Protein AF-A0A7X3PRA2-F1 (afdb_monomer_lite)

Foldseek 3Di:
DPPDLPDCCLVCCLQANLLQVQQVCVQVVNHPVVSVVCSVVSCVSVVHRSNVVHAHCVNVVNRPPDPVQVVVCVVPVDGD

Sequence (80 aa):
APGSLESRWLSEDIPYGLATWHDVGAQYGVGPPLMRGLVDIGSVVMGADGWATGRSVRELGIEGMDLDTLNAFLQTGSVP

Radius of 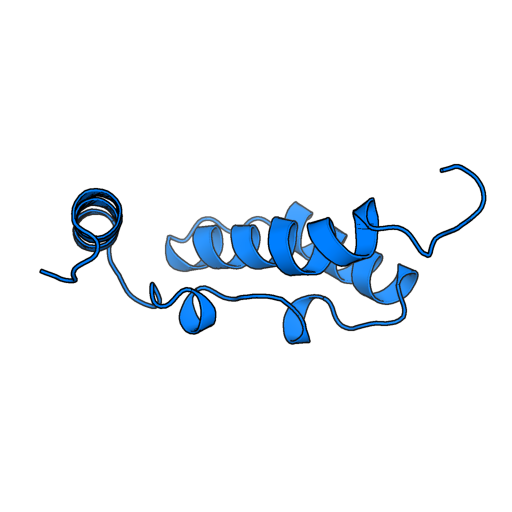gyration: 14.51 Å; chains: 1; bounding box: 34×21×38 Å

Secondary structure (DSSP, 8-state):
-TT-S--HHHHTIIIIIIHHHHHHHHHTT---HHHHHHHHHHHHHHTS-HHHHS--TTTTT-TT--HHHHHHHHHHSS--

Structure (mmCIF, N/CA/C/O backbone):
data_AF-A0A7X3PRA2-F1
#
_entry.id   AF-A0A7X3PRA2-F1
#
loop_
_atom_site.group_PDB
_atom_site.id
_atom_site.type_symbol
_atom_site.label_atom_id
_atom_site.label_alt_id
_atom_site.label_comp_id
_atom_site.label_asym_id
_atom_site.label_entity_id
_atom_site.label_seq_id
_atom_site.pdbx_PDB_ins_code
_atom_site.Cartn_x
_atom_site.Cartn_y
_atom_site.Cartn_z
_atom_site.occupancy
_atom_site.B_iso_or_equiv
_atom_site.auth_seq_id
_atom_site.auth_comp_id
_atom_site.auth_asym_id
_atom_site.auth_atom_id
_atom_site.pdbx_PDB_model_num
ATOM 1 N N . ALA A 1 1 ? 18.978 8.449 -7.499 1.00 49.78 1 ALA A N 1
ATOM 2 C CA . ALA A 1 1 ? 19.986 9.328 -8.139 1.00 49.78 1 ALA A CA 1
ATOM 3 C C . ALA A 1 1 ? 19.799 9.206 -9.647 1.00 49.78 1 ALA A C 1
ATOM 5 O O . ALA A 1 1 ? 19.510 8.090 -10.071 1.00 49.78 1 ALA A O 1
ATOM 6 N N . PRO A 1 2 ? 19.851 10.283 -10.453 1.00 60.94 2 PRO A N 1
ATOM 7 C CA . PRO A 1 2 ? 19.448 10.178 -11.852 1.00 60.94 2 PRO A CA 1
ATOM 8 C C . PRO A 1 2 ? 20.432 9.275 -12.606 1.00 60.94 2 PRO A C 1
ATOM 10 O O . PRO A 1 2 ? 21.639 9.492 -12.549 1.00 60.94 2 PRO A O 1
ATOM 13 N N . GLY A 1 3 ? 19.897 8.235 -13.253 1.00 71.75 3 GLY A N 1
ATOM 14 C CA . GLY A 1 3 ? 20.641 7.294 -14.097 1.00 71.75 3 GLY A CA 1
ATOM 15 C C . GLY A 1 3 ? 20.462 5.814 -13.743 1.00 71.75 3 GLY A C 1
ATOM 16 O O . GLY A 1 3 ? 20.620 4.981 -14.626 1.00 71.75 3 GLY A O 1
ATOM 17 N N . SER A 1 4 ? 20.089 5.482 -12.501 1.00 81.00 4 SER A N 1
ATOM 18 C CA . SER A 1 4 ? 19.826 4.095 -12.092 1.00 81.00 4 SER A CA 1
ATOM 19 C C . SER A 1 4 ? 18.414 3.932 -11.542 1.00 81.00 4 SER A C 1
ATOM 21 O O . SER A 1 4 ? 17.985 4.698 -10.674 1.00 81.00 4 SER A O 1
ATOM 23 N N . LEU A 1 5 ? 17.719 2.916 -12.051 1.00 82.25 5 LEU A N 1
ATOM 24 C CA . LEU A 1 5 ? 16.457 2.421 -11.500 1.00 82.25 5 LEU A CA 1
ATOM 25 C C . LEU A 1 5 ? 16.695 1.471 -10.317 1.00 82.25 5 LEU A C 1
ATOM 27 O O . LEU A 1 5 ? 15.783 1.227 -9.535 1.00 82.25 5 LEU A O 1
ATOM 31 N N . GLU A 1 6 ? 17.927 1.002 -10.113 1.00 83.62 6 GLU A N 1
ATOM 32 C CA . GLU A 1 6 ? 18.307 0.321 -8.879 1.00 83.62 6 GLU A CA 1
ATOM 33 C C . GLU A 1 6 ? 18.472 1.359 -7.774 1.00 83.62 6 GLU A C 1
ATOM 35 O O . GLU A 1 6 ? 19.526 1.977 -7.583 1.00 83.62 6 GLU A O 1
ATOM 40 N N . SER A 1 7 ? 17.378 1.614 -7.068 1.00 89.19 7 SER A N 1
ATOM 41 C CA . SE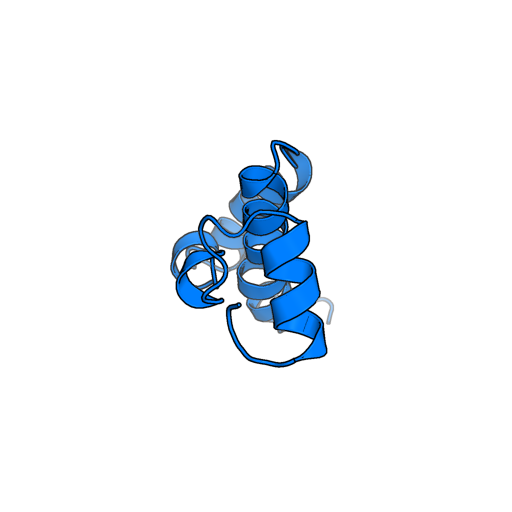R A 1 7 ? 17.365 2.571 -5.983 1.00 89.19 7 SER A CA 1
ATOM 42 C C . SER A 1 7 ? 16.435 2.142 -4.870 1.00 89.19 7 SER A C 1
ATOM 44 O O . SER A 1 7 ? 15.329 1.671 -5.121 1.00 89.19 7 SER A O 1
ATOM 46 N N . ARG A 1 8 ? 16.859 2.436 -3.638 1.00 92.50 8 ARG A N 1
ATOM 47 C CA . ARG A 1 8 ? 16.040 2.299 -2.433 1.00 92.50 8 ARG A CA 1
ATOM 48 C C . ARG A 1 8 ? 14.680 2.988 -2.559 1.00 92.50 8 ARG A C 1
ATOM 50 O O . ARG A 1 8 ? 13.703 2.447 -2.074 1.00 92.50 8 ARG A O 1
ATOM 57 N N . TRP A 1 9 ? 14.605 4.124 -3.256 1.00 91.56 9 TRP A N 1
ATOM 58 C CA . TRP A 1 9 ? 13.332 4.808 -3.520 1.00 91.56 9 TRP A CA 1
ATOM 59 C C . TRP A 1 9 ? 12.295 3.904 -4.196 1.00 91.56 9 TRP A C 1
ATOM 61 O O . TRP A 1 9 ? 11.110 4.090 -4.002 1.00 91.56 9 TRP A O 1
ATOM 71 N N . LEU A 1 10 ? 12.718 2.929 -5.004 1.00 93.81 10 LEU A N 1
ATOM 72 C CA . LEU A 1 10 ? 11.796 1.970 -5.607 1.00 93.81 10 LEU A CA 1
ATOM 73 C C . LEU A 1 10 ? 11.702 0.706 -4.756 1.00 93.81 10 LEU A C 1
ATOM 75 O O . LEU A 1 10 ? 10.605 0.321 -4.362 1.00 93.81 10 LEU A O 1
ATOM 79 N N . SER A 1 11 ? 12.844 0.100 -4.414 1.00 94.44 11 SER A N 1
ATOM 80 C CA . SER A 1 11 ? 12.868 -1.189 -3.712 1.00 94.44 11 SER A CA 1
ATOM 81 C C . SER A 1 11 ? 12.305 -1.140 -2.287 1.00 94.44 11 SER A C 1
ATOM 83 O O . SER A 1 11 ? 12.009 -2.190 -1.729 1.00 94.44 11 SER A O 1
ATOM 85 N N . GLU A 1 12 ? 12.187 0.045 -1.681 1.00 95.44 12 GLU A N 1
ATOM 86 C CA . GLU A 1 12 ? 11.564 0.252 -0.368 1.00 95.44 12 GLU A CA 1
ATOM 87 C C . GLU A 1 12 ? 10.135 0.797 -0.504 1.00 95.44 12 GLU A C 1
ATOM 89 O O . GLU A 1 12 ? 9.194 0.175 -0.005 1.00 95.44 12 GLU A O 1
ATOM 94 N N . ASP A 1 13 ? 9.944 1.907 -1.230 1.00 96.31 13 ASP A N 1
ATOM 95 C CA . ASP A 1 13 ? 8.648 2.600 -1.250 1.00 96.31 13 ASP A CA 1
ATOM 96 C C . ASP A 1 13 ? 7.570 1.830 -2.016 1.00 96.31 13 ASP A C 1
ATOM 98 O O . ASP A 1 13 ? 6.398 1.941 -1.665 1.00 96.31 13 ASP A O 1
ATOM 102 N N . ILE A 1 14 ? 7.919 1.037 -3.036 1.00 97.25 14 ILE A N 1
ATOM 103 C CA . ILE A 1 14 ? 6.925 0.254 -3.784 1.00 97.25 14 ILE A CA 1
ATOM 104 C C . ILE A 1 14 ? 6.357 -0.894 -2.925 1.00 97.25 14 ILE A C 1
ATOM 106 O O . ILE A 1 14 ? 5.151 -0.874 -2.660 1.00 97.25 14 ILE A O 1
ATOM 110 N N . PRO A 1 15 ? 7.165 -1.869 -2.458 1.00 97.06 15 PRO A N 1
ATOM 111 C CA . PRO A 1 15 ? 6.641 -3.025 -1.729 1.00 97.06 15 PRO A CA 1
ATOM 112 C C . PRO A 1 15 ? 6.288 -2.727 -0.266 1.00 97.06 15 PRO A C 1
ATOM 114 O O . PRO A 1 15 ? 5.332 -3.293 0.256 1.00 97.06 15 PRO A O 1
ATOM 117 N N . TYR A 1 16 ? 7.034 -1.854 0.421 1.00 96.88 16 TYR A N 1
ATOM 118 C CA . TYR A 1 16 ? 6.854 -1.633 1.864 1.00 96.88 16 TYR A CA 1
ATOM 119 C C . TYR A 1 16 ? 6.131 -0.330 2.199 1.00 96.88 16 TYR A C 1
ATOM 121 O O . TYR A 1 16 ? 5.576 -0.215 3.292 1.00 96.88 16 TYR A O 1
ATOM 129 N N . GLY A 1 17 ? 6.093 0.621 1.265 1.00 96.31 17 GLY A N 1
ATOM 130 C CA . GLY A 1 17 ? 5.291 1.835 1.362 1.00 96.31 17 GLY A CA 1
ATOM 131 C C . GLY A 1 17 ? 3.921 1.655 0.714 1.00 96.31 17 GLY A C 1
ATOM 132 O O . GLY A 1 17 ? 2.933 1.379 1.388 1.00 96.31 17 GLY A O 1
ATOM 133 N N . LEU A 1 18 ? 3.853 1.838 -0.603 1.00 97.56 18 LEU A N 1
ATOM 134 C CA . LEU A 1 18 ? 2.611 1.947 -1.364 1.00 97.56 18 LEU A CA 1
ATOM 135 C C . LEU A 1 18 ? 1.760 0.676 -1.319 1.00 97.56 18 LEU A C 1
ATOM 137 O O . LEU A 1 18 ? 0.554 0.791 -1.118 1.00 97.56 18 LEU A O 1
ATOM 141 N N . ALA A 1 19 ? 2.355 -0.511 -1.477 1.00 97.44 19 ALA A N 1
ATOM 142 C CA . ALA A 1 19 ? 1.605 -1.769 -1.413 1.00 97.44 19 ALA A CA 1
ATOM 143 C C . ALA A 1 19 ? 1.035 -2.013 -0.003 1.00 97.44 19 ALA A C 1
ATOM 145 O O . ALA A 1 19 ?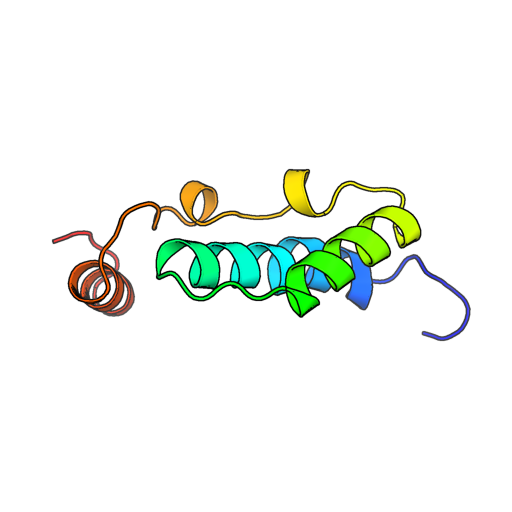 -0.161 -2.259 0.147 1.00 97.44 19 ALA A O 1
ATOM 146 N N . THR A 1 20 ? 1.855 -1.825 1.036 1.00 97.31 20 THR A N 1
ATOM 147 C CA . THR A 1 20 ? 1.428 -1.914 2.442 1.00 97.31 20 THR A CA 1
ATOM 148 C C . THR A 1 20 ? 0.287 -0.943 2.761 1.00 97.31 20 THR A C 1
ATOM 150 O O . THR A 1 20 ? -0.739 -1.333 3.317 1.00 97.31 20 THR A O 1
ATOM 153 N N . TRP A 1 21 ? 0.435 0.336 2.395 1.00 96.81 21 TRP A N 1
ATOM 154 C CA . TRP A 1 21 ? -0.591 1.357 2.636 1.00 96.81 21 TRP A CA 1
ATOM 155 C C . TRP A 1 21 ? -1.857 1.114 1.819 1.00 96.81 21 TRP A C 1
ATOM 157 O O . TRP A 1 21 ? -2.955 1.407 2.300 1.00 96.81 21 TRP A O 1
ATOM 167 N N . HIS A 1 22 ? -1.722 0.550 0.615 1.00 97.31 22 HIS A N 1
ATOM 168 C CA . HIS A 1 22 ? -2.867 0.103 -0.161 1.00 97.31 22 HIS A CA 1
ATOM 169 C C . HIS A 1 22 ? -3.679 -0.937 0.617 1.00 97.31 22 HIS A C 1
ATOM 171 O O . HIS A 1 22 ? -4.894 -0.778 0.736 1.00 97.31 22 HIS A O 1
ATOM 177 N N . ASP A 1 23 ? -3.031 -1.967 1.163 1.00 96.19 23 ASP A N 1
ATOM 178 C CA . ASP A 1 23 ? -3.719 -3.051 1.871 1.00 96.19 23 ASP A CA 1
ATOM 179 C C . ASP A 1 23 ? -4.385 -2.584 3.165 1.00 96.19 23 ASP A C 1
ATOM 181 O O . ASP A 1 23 ? -5.520 -2.976 3.445 1.00 96.19 23 ASP A O 1
ATOM 185 N N . VAL A 1 24 ? -3.740 -1.677 3.907 1.00 96.62 24 VAL A N 1
ATOM 186 C CA . VAL A 1 24 ? -4.356 -1.030 5.078 1.00 96.62 24 VAL A CA 1
ATOM 187 C C . VAL A 1 24 ? -5.629 -0.284 4.676 1.00 96.62 24 VAL A C 1
ATOM 189 O O . VAL A 1 24 ? -6.669 -0.462 5.305 1.00 96.62 24 VAL A O 1
ATOM 192 N N . GLY A 1 25 ? -5.584 0.530 3.617 1.00 96.25 25 GLY A N 1
ATOM 193 C CA . GLY A 1 25 ? -6.769 1.243 3.130 1.00 96.25 25 GLY A CA 1
ATOM 194 C C . GLY A 1 25 ? -7.878 0.293 2.672 1.00 96.25 25 GLY A C 1
ATOM 195 O O . GLY A 1 25 ? -9.041 0.462 3.051 1.00 96.25 25 GLY A O 1
ATOM 196 N N . ALA A 1 26 ? -7.514 -0.739 1.906 1.00 95.69 26 ALA A N 1
ATOM 197 C CA . ALA A 1 26 ? -8.445 -1.720 1.362 1.00 95.69 26 ALA A CA 1
ATOM 198 C C . ALA A 1 26 ? -9.208 -2.477 2.461 1.00 95.69 26 ALA A C 1
ATOM 200 O O . ALA A 1 26 ? -10.421 -2.655 2.328 1.00 95.69 26 ALA A O 1
ATOM 201 N N . GLN A 1 27 ? -8.540 -2.850 3.561 1.00 96.31 27 GLN A N 1
ATOM 202 C CA . GLN A 1 27 ? -9.174 -3.494 4.721 1.00 96.31 27 GLN A CA 1
ATOM 203 C C . GLN A 1 27 ? -10.342 -2.672 5.288 1.00 96.31 27 GLN A C 1
ATOM 205 O O . GLN A 1 27 ? -11.349 -3.237 5.709 1.00 96.31 27 GLN A O 1
ATOM 210 N N . TYR A 1 28 ? -10.246 -1.342 5.247 1.00 96.69 28 TYR A N 1
ATOM 211 C CA . TYR A 1 28 ? -11.270 -0.433 5.771 1.00 96.69 28 TYR A CA 1
ATOM 212 C C . TYR A 1 28 ? -12.173 0.162 4.682 1.00 96.69 28 TYR A C 1
ATOM 214 O O . TYR A 1 28 ? -12.817 1.189 4.891 1.00 96.69 28 TYR A O 1
ATOM 222 N N . GLY A 1 29 ? -12.230 -0.468 3.504 1.00 95.19 29 GLY A N 1
ATOM 223 C CA . GLY A 1 29 ? -13.095 -0.046 2.399 1.00 95.19 29 GLY A CA 1
ATOM 224 C C . GLY A 1 29 ? -12.631 1.222 1.674 1.00 95.19 29 GLY A C 1
ATOM 225 O O . GLY A 1 29 ? -13.360 1.747 0.832 1.00 95.19 29 GLY A O 1
ATOM 226 N N . VAL A 1 30 ? -11.420 1.711 1.954 1.00 95.19 30 VA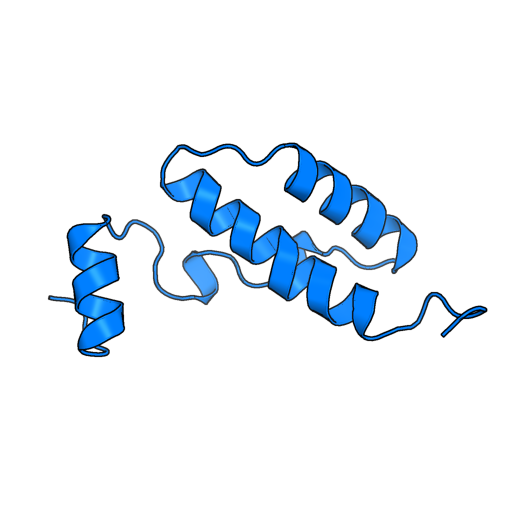L A N 1
ATOM 227 C CA . VAL A 1 30 ? -10.803 2.832 1.238 1.00 95.19 30 VAL A CA 1
ATOM 228 C C . VAL A 1 30 ? -9.958 2.262 0.108 1.00 95.19 30 VAL A C 1
ATOM 230 O O . VAL A 1 30 ? -8.792 1.935 0.294 1.00 95.19 30 VAL A O 1
ATOM 233 N N . GLY A 1 31 ? -10.540 2.134 -1.084 1.00 84.75 31 GLY A N 1
ATOM 234 C CA . GLY A 1 31 ? -9.793 1.724 -2.273 1.00 84.75 31 GLY A CA 1
ATOM 235 C C . GLY A 1 31 ? -8.813 2.824 -2.703 1.00 84.75 31 GLY A C 1
ATOM 236 O O . GLY A 1 31 ? -9.285 3.902 -3.069 1.00 84.75 31 GLY A O 1
ATOM 237 N N . PRO A 1 32 ? -7.484 2.596 -2.716 1.00 89.94 32 PRO A N 1
ATOM 238 C CA . PRO A 1 32 ? -6.504 3.585 -3.152 1.00 89.94 32 PRO A CA 1
ATOM 239 C C . PRO A 1 32 ? -6.003 3.238 -4.571 1.00 89.94 32 PRO A C 1
ATOM 241 O O . PRO A 1 32 ? -4.910 2.686 -4.737 1.00 89.94 32 PRO A O 1
ATOM 244 N N . PRO A 1 33 ? -6.781 3.544 -5.634 1.00 94.12 33 PRO A N 1
ATOM 245 C CA . PRO A 1 33 ? -6.505 3.075 -6.995 1.00 94.12 33 PRO A CA 1
ATOM 246 C C . PRO A 1 33 ? -5.177 3.594 -7.551 1.00 94.12 33 PRO A C 1
ATOM 248 O O . PRO A 1 33 ? -4.514 2.895 -8.314 1.00 94.12 33 PRO A O 1
ATOM 251 N N . LEU A 1 34 ? -4.761 4.799 -7.147 1.00 97.38 34 LEU A N 1
ATOM 252 C CA . LEU A 1 34 ? -3.480 5.361 -7.569 1.00 97.38 34 LEU A CA 1
ATOM 253 C C . LEU A 1 34 ? -2.295 4.623 -6.939 1.00 97.38 34 LEU A C 1
ATOM 255 O O . LEU A 1 34 ? -1.311 4.390 -7.630 1.00 97.38 34 LEU A O 1
ATOM 259 N N . MET A 1 35 ? -2.393 4.206 -5.670 1.00 97.25 35 MET A N 1
ATOM 260 C CA . MET A 1 35 ? -1.337 3.404 -5.041 1.00 97.25 35 MET A CA 1
ATOM 261 C C . MET A 1 35 ? -1.196 2.062 -5.754 1.00 97.25 35 MET A C 1
ATOM 263 O O . MET A 1 35 ? -0.083 1.688 -6.100 1.00 97.25 35 MET A O 1
ATOM 267 N N . ARG A 1 36 ? -2.318 1.400 -6.077 1.00 96.81 36 ARG A N 1
ATOM 268 C CA . ARG A 1 36 ? -2.303 0.165 -6.874 1.00 96.81 36 ARG A CA 1
ATOM 269 C C . ARG A 1 36 ? -1.575 0.349 -8.203 1.00 96.81 36 ARG A C 1
ATOM 271 O O . ARG A 1 36 ? -0.625 -0.373 -8.475 1.00 96.81 36 ARG A O 1
ATOM 278 N N . GLY A 1 37 ? -1.975 1.348 -8.991 1.00 98.00 37 GLY A N 1
ATOM 279 C CA . GLY A 1 37 ? -1.345 1.603 -10.288 1.00 98.00 37 GLY A CA 1
ATOM 280 C C . GLY A 1 37 ? 0.148 1.931 -10.180 1.00 98.00 37 GLY A C 1
ATOM 281 O O . GLY A 1 37 ? 0.937 1.493 -11.013 1.00 98.00 37 GLY A O 1
ATOM 282 N N . LEU A 1 38 ? 0.558 2.663 -9.140 1.00 97.81 38 LEU A N 1
ATOM 283 C CA . LEU A 1 38 ? 1.971 2.961 -8.892 1.00 97.81 38 LEU A CA 1
ATOM 284 C C . LEU A 1 38 ? 2.770 1.718 -8.492 1.00 97.81 38 LEU A C 1
ATOM 286 O O . LEU A 1 38 ? 3.906 1.582 -8.941 1.00 97.81 38 LEU A O 1
ATOM 290 N N . VAL A 1 39 ? 2.197 0.808 -7.700 1.00 97.75 39 VAL A N 1
ATOM 291 C CA . VAL A 1 39 ? 2.847 -0.467 -7.361 1.00 97.75 39 VAL A CA 1
ATOM 292 C C . VAL A 1 39 ? 2.984 -1.348 -8.597 1.00 97.75 39 VAL A C 1
ATOM 294 O O . VAL A 1 39 ? 4.055 -1.910 -8.815 1.00 97.75 39 VAL A O 1
ATOM 297 N N . ASP A 1 40 ? 1.958 -1.414 -9.448 1.00 97.94 40 ASP A N 1
ATOM 298 C CA . ASP A 1 40 ? 2.003 -2.189 -10.693 1.00 97.94 40 ASP A CA 1
ATOM 299 C C . ASP A 1 40 ? 3.114 -1.673 -11.626 1.00 97.94 40 ASP A C 1
ATOM 301 O O . ASP A 1 40 ? 3.950 -2.445 -12.102 1.00 97.94 40 ASP A O 1
ATOM 305 N N . ILE A 1 41 ? 3.189 -0.353 -11.834 1.00 97.50 41 ILE A N 1
ATOM 306 C CA . ILE A 1 41 ? 4.252 0.273 -12.637 1.00 97.50 41 ILE A CA 1
ATOM 307 C C . ILE A 1 41 ? 5.621 0.065 -11.979 1.00 97.50 41 ILE A C 1
ATOM 309 O O . ILE A 1 41 ? 6.573 -0.331 -12.650 1.00 97.50 41 ILE A O 1
ATOM 313 N N . GLY A 1 42 ? 5.729 0.314 -10.673 1.00 96.00 42 GLY A N 1
ATOM 314 C CA . GLY A 1 42 ? 6.968 0.157 -9.917 1.00 96.00 42 GLY A CA 1
ATOM 315 C C . GLY A 1 42 ? 7.511 -1.267 -9.985 1.00 96.00 42 GLY A C 1
ATOM 316 O O . GLY A 1 42 ? 8.710 -1.452 -10.172 1.00 96.00 42 GLY A O 1
ATOM 317 N N . SER A 1 43 ? 6.631 -2.267 -9.932 1.00 96.75 43 SER A N 1
ATOM 318 C CA . SER A 1 43 ? 6.999 -3.681 -10.041 1.00 96.75 43 SER A CA 1
ATOM 319 C C . SER A 1 43 ? 7.642 -4.001 -11.392 1.00 96.75 43 SER A C 1
ATOM 321 O O . SER A 1 43 ? 8.691 -4.645 -11.457 1.00 96.75 43 SER A O 1
ATOM 323 N N . VAL A 1 44 ? 7.073 -3.475 -12.484 1.00 96.31 44 VAL A N 1
ATOM 324 C CA . VAL A 1 44 ? 7.655 -3.601 -13.831 1.00 96.31 44 VAL A CA 1
ATOM 325 C C . VAL A 1 44 ? 9.011 -2.899 -13.915 1.00 96.31 44 VAL A C 1
ATOM 327 O O . VAL A 1 44 ? 9.961 -3.470 -14.445 1.00 96.31 44 VAL A O 1
ATOM 330 N N . VAL A 1 45 ? 9.119 -1.682 -13.376 1.00 94.62 45 VAL A N 1
ATOM 331 C CA . VAL A 1 45 ? 10.358 -0.884 -13.396 1.00 94.62 45 VAL A CA 1
ATOM 332 C C . VAL A 1 45 ? 11.487 -1.565 -12.617 1.00 94.62 45 VAL A C 1
ATOM 334 O O . VAL A 1 45 ? 12.634 -1.528 -13.055 1.00 94.62 45 VAL A O 1
ATOM 337 N N . MET A 1 46 ? 11.175 -2.189 -11.481 1.00 93.44 46 MET A N 1
ATOM 338 C CA . MET A 1 46 ? 12.148 -2.916 -10.659 1.00 93.44 46 MET A CA 1
ATOM 339 C C . MET A 1 46 ? 12.471 -4.317 -11.192 1.00 93.44 46 MET A C 1
ATOM 341 O O . MET A 1 46 ? 13.476 -4.894 -10.788 1.00 93.44 46 MET A O 1
ATOM 345 N N . GLY A 1 47 ? 11.616 -4.892 -12.045 1.00 94.12 47 GLY A N 1
ATOM 346 C CA . GLY A 1 47 ? 11.706 -6.303 -12.430 1.00 94.12 47 GLY A CA 1
ATOM 347 C C . GLY A 1 47 ? 11.398 -7.270 -11.278 1.00 94.12 47 GLY A C 1
ATOM 348 O O . GLY A 1 47 ? 11.868 -8.406 -11.291 1.00 94.12 47 GLY A O 1
ATOM 349 N N . ALA A 1 48 ? 10.633 -6.826 -10.277 1.00 93.62 48 ALA A N 1
ATOM 350 C CA . ALA A 1 48 ? 10.267 -7.595 -9.091 1.00 93.62 48 ALA A CA 1
ATOM 351 C C . ALA A 1 48 ? 8.812 -7.307 -8.708 1.00 93.62 48 ALA A C 1
ATOM 353 O O . ALA A 1 48 ? 8.360 -6.171 -8.810 1.00 93.62 48 ALA A O 1
ATOM 354 N N . ASP A 1 49 ? 8.080 -8.322 -8.253 1.00 96.62 49 ASP A N 1
ATOM 355 C CA . ASP A 1 49 ? 6.682 -8.167 -7.847 1.00 96.62 49 ASP A CA 1
ATOM 356 C C . ASP A 1 49 ? 6.582 -7.460 -6.484 1.00 96.62 49 ASP A C 1
ATOM 358 O O . ASP A 1 49 ? 6.900 -8.035 -5.437 1.00 96.62 49 ASP A O 1
ATOM 362 N N . GLY A 1 50 ? 6.147 -6.198 -6.496 1.00 96.19 50 GLY A N 1
ATOM 363 C CA . GLY A 1 50 ? 5.971 -5.379 -5.299 1.00 96.19 50 GLY A CA 1
ATOM 364 C C . GLY A 1 50 ? 4.858 -5.876 -4.375 1.00 96.19 50 GLY A C 1
ATOM 365 O O . GLY A 1 50 ? 4.936 -5.659 -3.168 1.00 96.19 50 GLY A O 1
ATOM 366 N N . TRP A 1 51 ? 3.863 -6.590 -4.908 1.00 96.44 51 TRP A N 1
ATOM 367 C CA . TRP A 1 51 ? 2.788 -7.182 -4.111 1.00 96.44 51 TRP A CA 1
ATOM 368 C C . TRP A 1 51 ? 3.263 -8.431 -3.374 1.00 96.44 51 TRP A C 1
ATOM 370 O O . TRP A 1 51 ? 2.923 -8.627 -2.212 1.00 96.44 51 TRP A O 1
ATOM 380 N N . ALA A 1 52 ? 4.081 -9.259 -4.026 1.00 95.62 52 ALA A N 1
ATOM 381 C CA . ALA A 1 52 ? 4.596 -10.489 -3.424 1.00 95.62 52 ALA A CA 1
ATOM 382 C C . ALA A 1 52 ? 5.745 -10.252 -2.427 1.00 95.62 52 ALA A C 1
ATOM 384 O O . ALA A 1 52 ? 5.948 -11.054 -1.519 1.00 95.62 52 ALA A O 1
ATOM 385 N N . THR A 1 53 ? 6.529 -9.186 -2.611 1.00 91.38 53 THR A N 1
ATOM 386 C CA . THR A 1 53 ? 7.717 -8.892 -1.783 1.00 91.38 53 THR A CA 1
ATOM 387 C C . THR A 1 53 ? 7.437 -7.969 -0.593 1.00 91.38 53 THR A C 1
ATOM 389 O O . THR A 1 53 ? 8.262 -7.889 0.325 1.00 91.38 53 THR A O 1
ATOM 392 N N . GLY 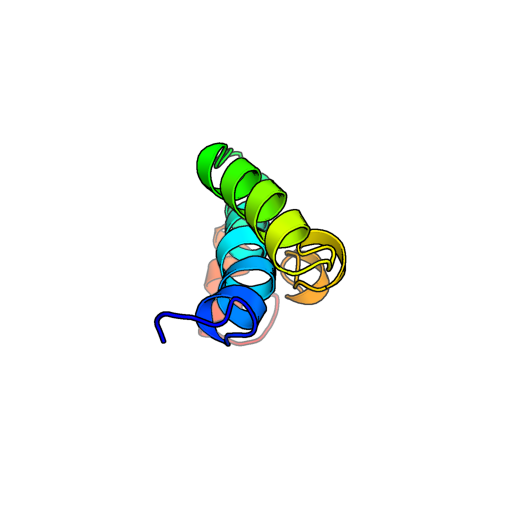A 1 54 ? 6.297 -7.274 -0.617 1.00 90.81 54 GLY A N 1
ATOM 393 C CA . GLY A 1 54 ? 5.855 -6.329 0.402 1.00 90.81 54 GLY A CA 1
ATOM 394 C C . GLY A 1 54 ? 5.366 -6.962 1.702 1.00 90.81 54 GLY A C 1
ATOM 395 O O . GLY A 1 54 ? 5.593 -8.138 1.984 1.00 90.81 54 GLY A O 1
ATOM 396 N N . ARG A 1 55 ? 4.699 -6.150 2.528 1.00 95.25 55 ARG A N 1
ATOM 397 C CA . ARG A 1 55 ? 3.988 -6.616 3.727 1.00 95.25 55 ARG A CA 1
ATOM 398 C C . ARG A 1 55 ? 2.528 -6.204 3.631 1.00 95.25 55 ARG A C 1
ATOM 400 O O . ARG A 1 55 ? 2.224 -5.020 3.719 1.00 95.25 55 ARG A O 1
ATOM 407 N N . SER A 1 56 ? 1.632 -7.169 3.486 1.00 96.38 56 SER A N 1
ATOM 408 C CA . SER A 1 56 ? 0.196 -6.922 3.596 1.00 96.38 56 SER A CA 1
ATOM 409 C C . SER A 1 56 ? -0.214 -6.745 5.060 1.00 96.38 56 SER A C 1
ATOM 411 O O . SER A 1 56 ? 0.573 -6.952 5.993 1.00 96.38 56 SER A O 1
ATOM 413 N N . VAL A 1 57 ? -1.492 -6.434 5.284 1.00 97.00 57 VAL A N 1
ATOM 414 C CA . VAL A 1 57 ? -2.110 -6.446 6.623 1.00 97.00 57 VAL A CA 1
ATOM 415 C C . VAL A 1 57 ? -1.917 -7.781 7.355 1.00 97.00 57 VAL A C 1
ATOM 417 O O . VAL A 1 57 ? -1.852 -7.798 8.585 1.00 97.00 57 VAL A O 1
ATOM 420 N N . ARG A 1 58 ? -1.742 -8.886 6.619 1.00 97.12 58 ARG A N 1
ATOM 421 C CA . ARG A 1 58 ? -1.436 -10.202 7.182 1.00 97.12 58 ARG A CA 1
ATOM 422 C C . ARG A 1 58 ? -0.020 -10.274 7.743 1.00 97.12 58 ARG A C 1
ATOM 424 O O . ARG A 1 58 ? 0.144 -10.669 8.894 1.00 97.12 58 ARG A O 1
ATOM 431 N N . GLU A 1 59 ? 1.001 -9.869 6.984 1.00 96.56 59 GLU A N 1
ATOM 432 C CA . GLU A 1 59 ? 2.392 -9.856 7.472 1.00 96.56 59 GLU A CA 1
ATOM 433 C C . GLU A 1 59 ? 2.612 -8.819 8.579 1.00 96.56 59 GLU A C 1
ATOM 435 O O . GLU A 1 59 ? 3.497 -8.989 9.418 1.00 96.56 59 GLU A O 1
ATOM 440 N N . LEU A 1 60 ? 1.809 -7.753 8.600 1.00 95.69 60 LEU A N 1
ATOM 441 C CA . LEU A 1 60 ? 1.781 -6.789 9.699 1.00 95.69 60 LEU A CA 1
ATOM 442 C C . LEU A 1 60 ? 1.074 -7.317 10.958 1.00 95.69 60 LEU A C 1
ATOM 444 O O . LEU A 1 60 ? 1.214 -6.714 12.018 1.00 95.69 60 LEU A O 1
ATOM 448 N N . GLY A 1 61 ? 0.331 -8.423 10.861 1.00 96.56 61 GLY A N 1
ATOM 449 C CA . GLY A 1 61 ? -0.408 -9.004 11.982 1.00 96.56 61 GLY A CA 1
ATOM 450 C C . GLY A 1 61 ? -1.661 -8.221 12.382 1.00 96.56 61 GLY A C 1
ATOM 451 O O . GLY A 1 61 ? -2.101 -8.346 13.519 1.00 96.56 61 GLY A O 1
ATOM 452 N N . ILE A 1 62 ? -2.222 -7.420 11.470 1.00 97.31 62 ILE A N 1
ATOM 453 C CA . ILE A 1 62 ? -3.402 -6.565 11.707 1.00 97.31 62 ILE A CA 1
ATOM 454 C C . ILE A 1 62 ? -4.604 -6.936 10.826 1.00 97.31 62 ILE A C 1
ATOM 456 O O . ILE A 1 62 ? -5.599 -6.210 10.782 1.00 97.31 62 ILE A O 1
ATOM 460 N N . GLU A 1 63 ? -4.508 -8.046 10.094 1.00 97.69 63 GLU A N 1
ATOM 461 C CA . GLU A 1 63 ? -5.579 -8.549 9.235 1.00 97.69 63 GLU A CA 1
ATOM 462 C C . GLU A 1 63 ? -6.874 -8.749 10.037 1.00 97.69 63 GLU A C 1
ATOM 464 O O . GLU A 1 63 ? -6.892 -9.413 11.073 1.00 97.69 63 GLU A O 1
ATOM 469 N N . GLY A 1 64 ? -7.964 -8.149 9.561 1.00 97.06 64 GLY A N 1
ATOM 470 C CA . GLY A 1 64 ? -9.296 -8.265 10.154 1.00 97.06 64 GLY A CA 1
ATOM 471 C C . GLY A 1 64 ? -9.520 -7.478 11.448 1.00 97.06 64 GLY A C 1
ATOM 472 O O . GLY A 1 64 ? -10.642 -7.492 11.951 1.00 97.06 64 GLY A O 1
ATOM 473 N N . MET A 1 65 ? -8.515 -6.772 11.979 1.00 97.75 65 MET A N 1
ATOM 474 C CA . MET A 1 65 ? -8.726 -5.872 13.116 1.00 97.75 65 MET A CA 1
ATOM 475 C C . MET A 1 65 ? -9.647 -4.722 12.706 1.00 97.75 65 MET A C 1
ATOM 477 O O . MET A 1 65 ? -9.357 -3.998 11.748 1.00 97.75 65 MET A O 1
ATOM 481 N N . ASP A 1 66 ? -10.731 -4.511 13.451 1.00 97.19 66 ASP A N 1
ATOM 482 C CA . ASP A 1 66 ? -11.502 -3.275 13.337 1.00 97.19 66 ASP A CA 1
ATOM 483 C C . ASP A 1 66 ? -10.696 -2.069 13.859 1.00 97.19 66 ASP A C 1
ATOM 485 O O . ASP A 1 66 ? -9.586 -2.206 14.381 1.00 97.19 66 ASP A O 1
ATOM 489 N N . LEU A 1 67 ? -11.228 -0.859 13.665 1.00 96.50 67 LEU A N 1
ATOM 490 C CA . LEU A 1 67 ? -10.511 0.370 14.014 1.00 96.50 67 LEU A CA 1
ATOM 491 C C . LEU A 1 67 ? -10.245 0.492 15.519 1.00 96.50 67 LEU A C 1
ATOM 493 O O . LEU A 1 67 ? -9.187 0.992 15.902 1.00 96.50 67 LEU A O 1
ATOM 497 N N . ASP A 1 68 ? -11.164 0.017 16.361 1.00 97.12 68 ASP A N 1
ATOM 498 C CA . ASP A 1 68 ? -11.011 0.070 17.815 1.00 97.12 68 ASP A CA 1
ATOM 499 C C . ASP A 1 68 ? -9.923 -0.906 18.287 1.00 97.12 68 ASP A C 1
ATOM 501 O O . ASP A 1 68 ? -9.038 -0.527 19.058 1.00 97.12 68 ASP A O 1
ATOM 505 N N . THR A 1 69 ? -9.926 -2.134 17.759 1.00 98.00 69 THR A N 1
ATOM 506 C CA . THR A 1 69 ? -8.921 -3.172 18.031 1.00 98.00 69 THR A CA 1
ATOM 507 C C . THR A 1 69 ? -7.545 -2.742 17.543 1.00 98.00 69 THR A C 1
ATOM 509 O O . THR A 1 69 ? -6.574 -2.837 18.295 1.00 98.00 69 THR A O 1
ATOM 512 N N . LEU A 1 70 ? -7.451 -2.223 16.313 1.00 97.38 70 LEU A N 1
ATOM 513 C CA . LEU A 1 70 ? -6.193 -1.720 15.763 1.00 97.38 70 LEU A CA 1
ATOM 514 C C . LEU A 1 70 ? -5.653 -0.569 16.618 1.00 97.38 70 LEU A C 1
ATOM 516 O O . LEU A 1 70 ? -4.471 -0.557 16.954 1.00 97.38 70 LEU A O 1
ATOM 520 N N . ASN A 1 71 ? -6.504 0.385 17.001 1.00 96.88 71 ASN A N 1
ATOM 521 C CA . ASN A 1 71 ? -6.081 1.510 17.828 1.00 96.88 71 ASN A CA 1
ATOM 522 C C . ASN A 1 71 ? -5.587 1.044 19.205 1.00 96.88 71 ASN A C 1
ATOM 524 O O . ASN A 1 71 ? -4.539 1.496 19.657 1.00 96.88 71 ASN A O 1
ATOM 528 N N . ALA A 1 72 ? -6.283 0.102 19.849 1.00 97.81 72 ALA A N 1
ATOM 529 C CA . ALA A 1 72 ? -5.818 -0.488 21.101 1.00 97.81 72 ALA A CA 1
ATOM 530 C C . ALA A 1 72 ? -4.459 -1.184 20.921 1.00 97.81 72 ALA A C 1
ATOM 532 O O . ALA A 1 72 ? -3.518 -0.875 21.651 1.00 97.81 72 ALA A O 1
ATOM 533 N N . PHE A 1 73 ? -4.326 -2.036 19.899 1.00 97.75 73 PHE A N 1
ATOM 534 C CA . PHE A 1 73 ? -3.089 -2.752 19.583 1.00 97.75 73 PHE A CA 1
ATOM 535 C C . PHE A 1 73 ? -1.902 -1.807 19.352 1.00 97.75 73 PHE A C 1
ATOM 537 O O . PHE A 1 73 ? -0.816 -2.050 19.875 1.00 97.75 73 PHE A O 1
ATOM 544 N N . LEU A 1 74 ? -2.096 -0.698 18.632 1.00 96.50 74 LEU A N 1
ATOM 545 C CA . LEU A 1 74 ? -1.041 0.291 18.382 1.00 96.50 74 LEU A CA 1
ATOM 546 C C . LEU A 1 74 ? -0.578 1.021 19.654 1.00 96.50 74 LEU A C 1
ATOM 548 O O . LEU A 1 74 ? 0.567 1.464 19.712 1.00 96.50 74 LEU A O 1
ATOM 552 N N . GLN A 1 75 ? -1.441 1.151 20.666 1.00 97.38 75 GLN A N 1
ATOM 553 C CA . GLN A 1 75 ? -1.104 1.800 21.940 1.00 97.38 75 GLN A CA 1
ATOM 554 C C . GLN A 1 75 ? -0.472 0.834 22.947 1.00 97.38 75 GLN A C 1
ATOM 556 O O . GLN A 1 75 ? 0.385 1.237 23.734 1.00 97.38 75 GLN A O 1
ATOM 561 N N . THR A 1 76 ? -0.906 -0.427 22.958 1.00 97.31 76 THR A N 1
ATOM 562 C CA . THR A 1 76 ? -0.536 -1.397 24.003 1.00 97.31 76 THR A CA 1
ATOM 563 C C . THR A 1 76 ? 0.467 -2.447 23.539 1.00 97.31 76 THR A C 1
ATOM 565 O O . THR A 1 76 ? 1.151 -3.043 24.369 1.00 97.31 76 THR A O 1
ATOM 568 N N . GLY A 1 77 ? 0.555 -2.703 22.232 1.00 95.62 77 GLY A N 1
ATOM 569 C CA . GLY A 1 77 ? 1.304 -3.823 21.662 1.00 95.62 77 GLY A CA 1
ATOM 570 C C . GLY A 1 77 ? 0.653 -5.195 21.882 1.00 95.62 77 GLY A C 1
ATOM 571 O O . GLY A 1 77 ? 1.292 -6.212 21.617 1.00 95.62 77 GLY A O 1
ATOM 572 N N . SER A 1 78 ? -0.591 -5.254 22.369 1.00 93.75 78 SER A N 1
ATOM 573 C CA . SER A 1 78 ? -1.334 -6.499 22.601 1.00 93.75 78 SER A CA 1
ATOM 574 C C . SER A 1 78 ? -2.748 -6.416 22.037 1.00 93.75 78 SER A C 1
ATOM 576 O O . SER A 1 78 ? -3.397 -5.376 22.134 1.00 93.75 78 SER A O 1
ATOM 578 N N . VAL A 1 79 ? -3.236 -7.519 21.469 1.00 87.44 79 VAL A N 1
ATOM 579 C CA . VAL A 1 79 ? -4.634 -7.620 21.030 1.00 87.44 79 VAL A CA 1
ATOM 580 C C . VAL A 1 79 ? -5.527 -7.698 22.280 1.00 87.44 79 VAL A C 1
ATOM 582 O O . VAL A 1 79 ? -5.180 -8.471 23.180 1.00 87.44 79 VAL A O 1
ATOM 585 N N . PRO A 1 80 ? -6.592 -6.881 22.380 1.00 74.00 80 PRO A N 1
ATOM 586 C CA . PRO A 1 80 ? -7.579 -6.958 23.458 1.00 74.00 80 PRO A CA 1
ATOM 587 C C . PRO A 1 80 ? -8.242 -8.332 23.610 1.00 74.00 80 PRO A C 1
ATOM 589 O O . PRO A 1 80 ? -8.404 -9.038 2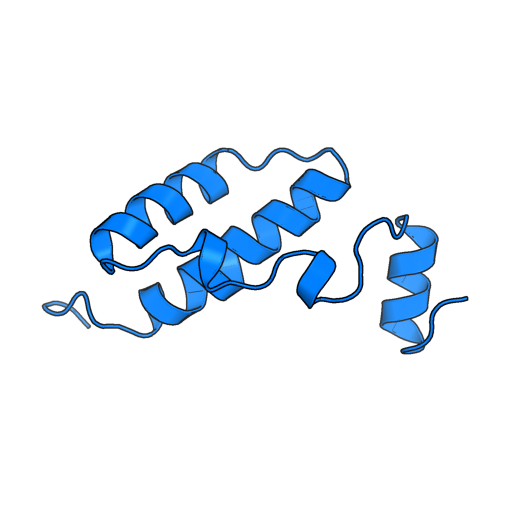2.588 1.00 74.00 80 PRO A O 1
#

pLDDT: mean 93.64, std 7.92, range [49.78, 98.0]